Protein AF-A0A853BZ23-F1 (afdb_monomer_lite)

Sequence (126 aa):
MTHRAEEPVEAVSSEAGDPDHDANAEVMPFGDSSSGGQPEARVGSAPDPMVRGRSEDPPPDGVGYDGTPVEQIQKERAERLAPENRPENSEVDNSHREFDEEKGMFTDEPGYEDAPKKFPPPGEFT

Secondary structure (DSSP, 8-state):
--PPPPPP-----------------------------------------------SS--TT-B-TTS-BHHHHHHHHHHHHSGGGSPTT-----TT--EETTTTEETTSTTTTT----SPPTT---

Organism: NCBI:txid1914755

Radius of gyration: 28.92 Å; chains: 1; bounding box: 60×85×42 Å

Foldseek 3Di:
DDDDDDDDDDDDDDDDDDPPPDDPPPPDPPDDDDDDDDDDDPDDDDDPVVPPPPPVDDDQQDADPVRHGPVVVVVVVCVCVDPVNQDPPNDDDCVPWDADPQQRGTPPDPCNVVGHRPDDPPPPPD

Structure (mmCIF, N/CA/C/O backbone):
data_AF-A0A853BZ23-F1
#
_entry.id   AF-A0A853BZ23-F1
#
loop_
_atom_site.group_PDB
_atom_site.id
_atom_site.type_symbol
_atom_site.label_atom_id
_atom_site.label_alt_id
_atom_site.label_comp_id
_atom_site.label_asym_id
_atom_site.label_entity_id
_atom_site.label_seq_id
_atom_site.pdbx_PDB_ins_code
_atom_site.Cartn_x
_atom_site.Cartn_y
_atom_site.Cartn_z
_atom_site.occupancy
_atom_site.B_iso_or_equiv
_atom_site.auth_seq_id
_atom_site.auth_comp_id
_atom_site.auth_asym_id
_atom_site.auth_atom_id
_atom_site.pdbx_PDB_model_num
ATOM 1 N N . MET A 1 1 ? -29.459 42.063 -8.282 1.00 46.28 1 MET A N 1
ATOM 2 C CA . MET A 1 1 ? -30.463 40.990 -8.137 1.00 46.28 1 MET A CA 1
ATOM 3 C C . MET A 1 1 ? -31.073 40.749 -9.503 1.00 46.28 1 MET A C 1
ATOM 5 O O . MET A 1 1 ? -31.901 41.531 -9.943 1.00 46.28 1 MET A O 1
ATOM 9 N N . THR A 1 2 ? -30.585 39.734 -10.206 1.00 48.81 2 THR A N 1
ATOM 10 C CA . THR A 1 2 ? -31.114 39.292 -11.501 1.00 48.81 2 THR A CA 1
ATOM 11 C C . THR A 1 2 ? -31.301 37.789 -11.398 1.00 48.81 2 THR A C 1
ATOM 13 O O . THR A 1 2 ? -30.330 37.040 -11.33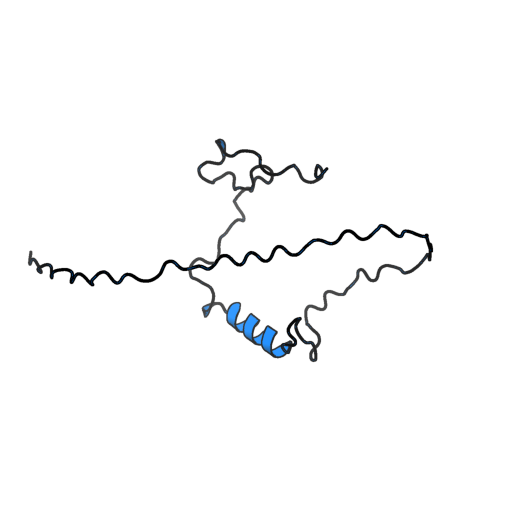9 1.00 48.81 2 THR A O 1
ATOM 16 N N . HIS A 1 3 ? -32.563 37.388 -11.272 1.00 50.72 3 HIS A N 1
ATOM 17 C CA . HIS A 1 3 ? -33.015 36.007 -11.229 1.00 50.72 3 HIS A CA 1
ATOM 18 C C . HIS A 1 3 ? -32.840 35.392 -12.622 1.00 50.72 3 HIS A C 1
ATOM 20 O O . HIS A 1 3 ? -33.402 35.906 -13.589 1.00 50.72 3 HIS A O 1
ATOM 26 N N . ARG A 1 4 ? -32.048 34.322 -12.731 1.00 50.91 4 ARG A N 1
ATOM 27 C CA . ARG A 1 4 ? -31.997 33.478 -13.928 1.00 50.91 4 ARG A CA 1
ATOM 28 C C . ARG A 1 4 ? -32.847 32.243 -13.652 1.00 50.91 4 ARG A C 1
ATOM 30 O O . ARG A 1 4 ? -32.636 31.572 -12.649 1.00 50.91 4 ARG A O 1
ATOM 37 N N . ALA A 1 5 ? -33.843 32.065 -14.509 1.00 57.72 5 ALA A N 1
ATOM 38 C CA . ALA A 1 5 ? -34.901 31.075 -14.429 1.00 57.72 5 ALA A CA 1
ATOM 39 C C . ALA A 1 5 ? -34.385 29.630 -14.509 1.00 57.72 5 ALA A C 1
ATOM 41 O O . ALA A 1 5 ? -33.390 29.355 -15.181 1.00 57.72 5 ALA A O 1
ATOM 42 N N . GLU A 1 6 ? -35.107 28.752 -13.818 1.00 55.19 6 GLU A N 1
ATOM 43 C CA . GLU A 1 6 ? -35.000 27.296 -13.848 1.00 55.19 6 GLU A CA 1
ATOM 44 C C . GLU A 1 6 ? -35.579 26.761 -15.168 1.00 55.19 6 GLU A C 1
ATOM 46 O O . GLU A 1 6 ? -36.664 27.179 -15.577 1.00 55.19 6 GLU A O 1
ATOM 51 N N . GLU A 1 7 ? -34.867 25.850 -15.834 1.00 67.00 7 GLU A N 1
ATOM 52 C CA . GLU A 1 7 ? -35.398 25.081 -16.967 1.00 67.00 7 GLU A CA 1
ATOM 53 C C . GLU A 1 7 ? -35.840 23.686 -16.489 1.00 67.00 7 GLU A C 1
ATOM 55 O O . GLU A 1 7 ? -35.193 23.111 -15.608 1.00 67.00 7 GLU A O 1
ATOM 60 N N . PRO A 1 8 ? -36.959 23.146 -17.008 1.00 59.91 8 PRO A N 1
ATOM 61 C CA . PRO A 1 8 ? -37.561 21.921 -16.498 1.00 59.91 8 PRO A CA 1
ATOM 62 C C . PRO A 1 8 ? -36.762 20.668 -16.879 1.00 59.91 8 PRO A C 1
ATOM 64 O O . PRO A 1 8 ? -36.333 20.496 -18.017 1.00 59.91 8 PRO A O 1
ATOM 67 N N . VAL A 1 9 ? -36.630 19.771 -15.902 1.00 55.50 9 VAL A N 1
ATOM 68 C CA . VAL A 1 9 ? -36.094 18.414 -16.039 1.00 55.50 9 VAL A CA 1
ATOM 69 C C . VAL A 1 9 ? -36.927 17.599 -17.034 1.00 55.50 9 VAL A C 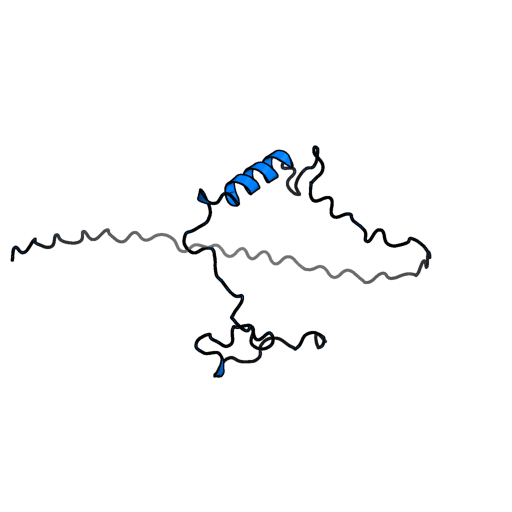1
ATOM 71 O O . VAL A 1 9 ? -38.105 17.328 -16.800 1.00 55.50 9 VAL A O 1
ATOM 74 N N . GLU A 1 10 ? -36.319 17.194 -18.149 1.00 54.50 10 GLU A N 1
ATOM 75 C CA . GLU A 1 10 ? -36.923 16.211 -19.046 1.00 54.50 10 GLU A CA 1
ATOM 76 C C . GLU A 1 10 ? -36.879 14.828 -18.389 1.00 54.50 10 GLU A C 1
ATOM 78 O O . GLU A 1 10 ? -35.820 14.272 -18.093 1.00 54.50 10 GLU A O 1
ATOM 83 N N . ALA A 1 11 ? -38.069 14.289 -18.137 1.00 50.91 11 ALA A N 1
ATOM 84 C CA . ALA A 1 11 ? -38.274 12.918 -17.718 1.00 50.91 11 ALA A CA 1
ATOM 85 C C . ALA A 1 11 ? -37.899 11.975 -18.870 1.00 50.91 11 ALA A C 1
ATOM 87 O O . ALA A 1 11 ? -38.595 11.917 -19.883 1.00 50.91 11 ALA A O 1
ATOM 88 N N . VAL A 1 12 ? -36.816 11.215 -18.704 1.00 52.50 12 VAL A N 1
ATOM 89 C CA . VAL A 1 12 ? -36.536 10.049 -19.544 1.00 52.50 12 VAL A CA 1
ATOM 90 C C . VAL A 1 12 ? -37.296 8.847 -18.990 1.00 52.50 12 VAL A C 1
ATOM 92 O O . VAL A 1 12 ? -37.185 8.476 -17.822 1.00 52.50 12 VAL A O 1
ATOM 95 N N . SER A 1 13 ? -38.131 8.313 -19.872 1.00 47.59 13 SER A N 1
ATOM 96 C CA . SER A 1 13 ? -39.076 7.228 -19.675 1.00 47.59 13 SER A CA 1
ATOM 97 C C . SER A 1 13 ? -38.442 5.929 -19.189 1.00 47.59 13 SER A C 1
ATOM 99 O O . SER A 1 13 ? -37.356 5.533 -19.598 1.00 47.59 13 SER A O 1
ATOM 101 N N . SER A 1 14 ? -39.232 5.244 -18.371 1.00 50.03 14 SER A N 1
ATOM 102 C CA . SER A 1 14 ? -39.191 3.822 -18.056 1.00 50.03 14 SER A CA 1
ATOM 103 C C . SER A 1 14 ? -38.973 2.933 -19.284 1.00 50.03 14 SER A C 1
ATOM 105 O O . SER A 1 14 ? -39.823 2.910 -20.175 1.00 50.03 14 SER A O 1
ATOM 107 N N . GLU A 1 15 ? -37.914 2.127 -19.258 1.00 52.91 15 GLU A N 1
ATOM 108 C CA . GLU A 1 15 ? -37.790 0.926 -20.081 1.00 52.91 15 GLU A CA 1
ATOM 109 C C . GLU A 1 15 ? -37.609 -0.284 -19.157 1.00 52.91 15 GLU A C 1
ATOM 111 O O . GLU A 1 15 ? -36.750 -0.305 -18.276 1.00 52.91 15 GLU A O 1
ATOM 116 N N . ALA A 1 16 ? -38.521 -1.239 -19.307 1.00 51.91 16 ALA A N 1
ATOM 117 C CA . ALA A 1 16 ? -38.563 -2.510 -18.609 1.00 51.91 16 ALA A CA 1
ATOM 118 C C . ALA A 1 16 ? -37.929 -3.598 -19.490 1.00 51.91 16 ALA A C 1
ATOM 120 O O . ALA A 1 16 ? -38.173 -3.612 -20.693 1.00 51.91 16 ALA A O 1
ATOM 121 N N . GLY A 1 17 ? -37.191 -4.521 -18.870 1.00 43.16 17 GLY A N 1
ATOM 122 C CA . GLY A 1 17 ? -36.648 -5.761 -19.454 1.00 43.16 17 GLY A CA 1
ATOM 123 C C . GLY A 1 17 ? -35.395 -6.173 -18.670 1.00 43.16 17 GLY A C 1
ATOM 124 O O . GLY A 1 17 ? -34.563 -5.319 -18.391 1.00 43.16 17 GLY A O 1
ATOM 125 N N . ASP A 1 18 ? -35.179 -7.387 -18.164 1.00 56.31 18 ASP A N 1
ATOM 126 C CA . ASP A 1 18 ? -35.844 -8.692 -18.247 1.00 56.31 18 ASP A CA 1
ATOM 127 C C . ASP A 1 18 ? -35.456 -9.487 -16.973 1.00 56.31 18 ASP A C 1
ATOM 129 O O . ASP A 1 18 ? -34.291 -9.421 -16.566 1.00 56.31 18 ASP A O 1
ATOM 133 N N . PRO A 1 19 ? -36.358 -10.237 -16.308 1.00 55.78 19 PRO A N 1
ATOM 134 C CA . PRO A 1 19 ? -36.009 -11.062 -15.157 1.00 55.78 19 PRO A CA 1
ATOM 135 C C . PRO A 1 19 ? -35.874 -12.539 -15.553 1.00 55.78 19 PRO A C 1
ATOM 137 O O . PRO A 1 19 ? -36.735 -13.337 -15.213 1.00 55.78 19 PRO A O 1
ATOM 140 N N . ASP A 1 20 ? -34.780 -12.912 -16.215 1.00 49.44 20 ASP A N 1
ATOM 141 C CA . ASP A 1 20 ? -34.442 -14.323 -16.460 1.00 49.44 20 ASP A CA 1
ATOM 142 C C . ASP A 1 20 ? -32.942 -14.561 -16.222 1.00 49.44 20 ASP A C 1
ATOM 144 O O . ASP A 1 20 ? -32.162 -14.857 -17.126 1.00 49.44 20 ASP A O 1
ATOM 148 N N . HIS A 1 21 ? -32.511 -14.420 -14.964 1.00 53.19 21 HIS A N 1
ATOM 149 C CA . HIS A 1 21 ? -31.269 -15.050 -14.517 1.00 53.19 21 HIS A CA 1
ATOM 150 C C . HIS A 1 21 ? -31.564 -16.524 -14.237 1.00 53.19 21 HIS A C 1
ATOM 152 O O . HIS A 1 21 ? -31.940 -16.915 -13.132 1.00 53.19 21 HIS A O 1
ATOM 158 N N . ASP A 1 22 ? -31.437 -17.312 -15.299 1.00 46.44 22 ASP A N 1
ATOM 159 C CA . ASP A 1 22 ? -31.608 -18.755 -15.312 1.00 46.44 22 ASP A CA 1
ATOM 160 C C . ASP A 1 22 ? -30.687 -19.417 -14.272 1.00 46.44 22 ASP A C 1
ATOM 162 O O . ASP A 1 22 ? -29.462 -19.244 -14.258 1.00 46.44 22 ASP A O 1
ATOM 166 N N . ALA A 1 23 ? -31.311 -20.147 -13.354 1.00 58.56 23 ALA A N 1
ATOM 167 C CA . ALA A 1 23 ? -30.673 -20.841 -12.255 1.00 58.56 23 ALA A CA 1
ATOM 168 C C . ALA A 1 23 ? -30.053 -22.150 -12.759 1.00 58.56 23 ALA A C 1
ATOM 170 O O . ALA A 1 23 ? -30.659 -23.211 -12.660 1.00 58.56 23 ALA A O 1
ATOM 171 N N . ASN A 1 24 ? -28.810 -22.092 -13.235 1.00 54.41 24 ASN A N 1
ATOM 172 C CA . ASN A 1 24 ? -27.958 -23.276 -13.365 1.00 54.41 24 ASN A CA 1
ATOM 173 C C . ASN A 1 24 ? -26.808 -23.207 -12.354 1.00 54.41 24 ASN A C 1
ATOM 175 O O . ASN A 1 24 ? -25.645 -22.995 -12.689 1.00 54.41 24 ASN A O 1
ATOM 179 N N . ALA A 1 25 ? -27.160 -23.381 -11.077 1.00 54.22 25 ALA A N 1
ATOM 180 C CA . ALA A 1 25 ? -26.212 -23.759 -10.039 1.00 54.22 25 ALA A CA 1
ATOM 181 C C . ALA A 1 25 ? -25.843 -25.235 -10.246 1.00 54.22 25 ALA A C 1
ATOM 183 O O . ALA A 1 25 ? -26.454 -26.136 -9.671 1.00 54.22 25 ALA A O 1
ATOM 184 N N . GLU A 1 26 ? -24.867 -25.486 -11.115 1.00 45.12 26 GLU A N 1
ATOM 185 C CA . GLU A 1 26 ? -24.281 -26.811 -11.282 1.00 45.12 26 GLU A CA 1
ATOM 186 C C . GLU A 1 26 ? -23.451 -27.124 -10.028 1.00 45.12 26 GLU A C 1
ATOM 188 O O . GLU A 1 26 ? -22.315 -26.683 -9.848 1.00 45.12 26 GLU A O 1
ATOM 193 N N . VAL A 1 27 ? -24.092 -27.824 -9.091 1.00 56.62 27 VAL A N 1
ATOM 194 C CA . VAL A 1 27 ? -23.487 -28.364 -7.874 1.00 56.62 27 VAL A CA 1
ATOM 195 C C . VAL A 1 27 ? -22.437 -29.389 -8.293 1.00 56.62 27 VAL A C 1
ATOM 197 O O . VAL A 1 27 ? -22.750 -30.545 -8.569 1.00 56.62 27 VAL A O 1
ATOM 200 N N . MET A 1 28 ? -21.179 -28.961 -8.348 1.00 59.56 28 MET A N 1
ATOM 201 C CA . MET A 1 28 ? -20.036 -29.860 -8.474 1.00 59.56 28 MET A CA 1
ATOM 202 C C . MET A 1 28 ? -20.009 -30.792 -7.248 1.00 59.56 28 MET A C 1
ATOM 204 O O . MET A 1 28 ? -19.918 -30.301 -6.116 1.00 59.56 28 MET A O 1
ATOM 208 N N . PRO A 1 29 ? -20.077 -32.125 -7.416 1.00 56.44 29 P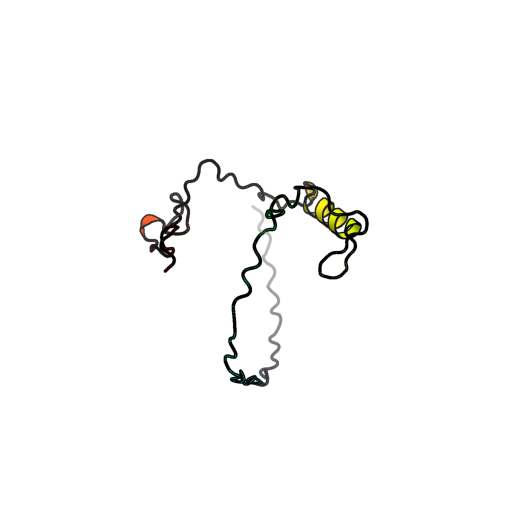RO A N 1
ATOM 209 C CA . PRO A 1 29 ? -19.918 -33.043 -6.301 1.00 56.44 29 PRO A CA 1
ATOM 210 C C . PRO A 1 29 ? -18.444 -33.049 -5.884 1.00 56.44 29 PRO A C 1
ATOM 212 O O . PRO A 1 29 ? -17.586 -33.542 -6.617 1.00 56.44 29 PRO A O 1
ATOM 215 N N . PHE A 1 30 ? -18.140 -32.512 -4.699 1.00 50.91 30 PHE A N 1
ATOM 216 C CA . PHE A 1 30 ? -16.864 -32.756 -4.024 1.00 50.91 30 PHE A CA 1
ATOM 217 C C . PHE A 1 30 ? -16.775 -34.253 -3.715 1.00 50.91 30 PHE A C 1
ATOM 219 O O . PHE A 1 30 ? -17.290 -34.737 -2.708 1.00 50.91 30 PHE A O 1
ATOM 226 N N . GLY A 1 31 ? -16.186 -34.989 -4.656 1.00 42.72 31 GLY A N 1
ATOM 227 C CA . GLY A 1 31 ? -15.915 -36.408 -4.545 1.00 42.72 31 GLY A CA 1
ATOM 228 C C . GLY A 1 31 ? -14.960 -36.674 -3.391 1.00 42.72 31 GLY A C 1
ATOM 229 O O . GLY A 1 31 ? -13.807 -36.249 -3.406 1.00 42.72 31 GLY A O 1
ATOM 230 N N . ASP A 1 32 ? -15.474 -37.404 -2.409 1.00 53.19 32 ASP A N 1
ATOM 231 C CA . ASP A 1 32 ? -14.716 -38.200 -1.458 1.00 53.19 32 ASP A CA 1
ATOM 232 C C . ASP A 1 32 ? -13.726 -39.103 -2.207 1.00 53.19 32 ASP A C 1
ATOM 234 O O . ASP A 1 32 ? -14.118 -39.915 -3.049 1.00 53.19 32 ASP A O 1
ATOM 238 N N . SER A 1 33 ? -12.436 -38.954 -1.917 1.00 52.91 33 SER A N 1
ATOM 239 C CA . SER A 1 33 ? -11.445 -39.999 -2.156 1.00 52.91 33 SER A CA 1
ATOM 240 C C . SER A 1 33 ? -10.244 -39.806 -1.241 1.00 52.91 33 SER A C 1
ATOM 242 O O . SER A 1 33 ? -9.236 -39.200 -1.587 1.00 52.91 33 SER A O 1
ATOM 244 N N . SER A 1 34 ? -10.405 -40.393 -0.060 1.00 48.34 34 SER A N 1
ATOM 245 C CA . SER A 1 34 ? -9.454 -41.320 0.549 1.00 48.34 34 SER A CA 1
ATOM 246 C C . SER A 1 34 ? -8.030 -40.822 0.802 1.00 48.34 34 SER A C 1
ATOM 248 O O . SER A 1 34 ? -7.149 -40.800 -0.056 1.00 48.34 34 SER A O 1
ATOM 250 N N . SER A 1 35 ? -7.793 -40.620 2.094 1.00 54.38 35 SER A N 1
ATOM 251 C CA . SER A 1 35 ? -6.524 -40.818 2.777 1.00 54.38 35 SER A CA 1
ATOM 252 C C . SER A 1 35 ? -5.746 -42.039 2.261 1.00 54.38 35 SER A C 1
ATOM 254 O O . SER A 1 35 ? -6.224 -43.174 2.259 1.00 54.38 35 SER A O 1
ATOM 256 N N . GLY A 1 36 ? -4.498 -41.792 1.873 1.00 45.91 36 GLY A N 1
ATOM 257 C CA . GLY A 1 36 ? -3.491 -42.802 1.570 1.00 45.91 36 GLY A CA 1
ATOM 258 C C . GLY A 1 36 ? -2.136 -42.310 2.062 1.00 45.91 36 GLY A C 1
ATOM 259 O O . GLY A 1 36 ? -1.336 -41.801 1.287 1.00 45.91 36 GLY A O 1
ATOM 260 N N . GLY A 1 37 ? -1.911 -42.390 3.374 1.00 44.75 37 GLY A N 1
ATOM 261 C CA . GLY A 1 37 ? -0.601 -42.135 3.969 1.00 44.75 37 GLY A CA 1
ATOM 262 C C . GLY A 1 37 ? 0.336 -43.330 3.803 1.00 44.75 37 GLY A C 1
ATOM 263 O O . GLY A 1 37 ? -0.143 -44.459 3.820 1.00 44.75 37 GLY A O 1
ATOM 264 N N . GLN A 1 38 ? 1.642 -43.055 3.678 1.00 48.28 38 GLN A N 1
ATOM 265 C CA . GLN A 1 38 ? 2.827 -43.832 4.113 1.00 48.28 38 GLN A CA 1
ATOM 266 C C . GLN A 1 38 ? 4.108 -43.125 3.578 1.00 48.28 38 GLN A C 1
ATOM 268 O O . GLN A 1 38 ? 4.011 -42.356 2.625 1.00 48.28 38 GLN A O 1
ATOM 273 N N . PRO A 1 39 ? 5.322 -43.393 4.100 1.00 47.50 39 PRO A N 1
ATOM 274 C CA . PRO A 1 39 ? 5.870 -42.977 5.392 1.00 47.50 39 PRO A CA 1
ATOM 275 C C . PRO A 1 39 ? 7.178 -42.153 5.240 1.00 47.50 39 PRO A C 1
ATOM 277 O O . PRO A 1 39 ? 7.717 -41.981 4.151 1.00 47.50 39 PRO A O 1
ATOM 280 N N . GLU A 1 40 ? 7.688 -41.651 6.368 1.00 51.25 40 GLU A N 1
ATOM 281 C CA . GLU A 1 40 ? 8.841 -40.750 6.490 1.00 51.25 40 GLU A CA 1
ATOM 282 C C . GLU A 1 40 ? 10.117 -41.196 5.751 1.00 51.25 40 GLU A C 1
ATOM 284 O O . GLU A 1 40 ? 10.696 -42.242 6.046 1.00 51.25 40 GLU A O 1
ATOM 289 N N . ALA A 1 41 ? 10.646 -40.311 4.904 1.00 45.28 41 ALA A N 1
ATOM 290 C CA . ALA A 1 41 ? 12.060 -40.277 4.556 1.00 45.28 41 ALA A CA 1
ATOM 291 C C . ALA A 1 41 ? 12.679 -39.023 5.187 1.00 45.28 41 ALA A C 1
ATOM 293 O O . ALA A 1 41 ? 12.638 -37.930 4.624 1.00 45.28 41 ALA A O 1
ATOM 294 N N . ARG A 1 42 ? 13.256 -39.177 6.384 1.00 51.81 42 ARG A N 1
ATOM 295 C CA . ARG A 1 42 ? 14.156 -38.177 6.969 1.00 51.81 42 ARG A CA 1
ATOM 296 C C . ARG A 1 42 ? 15.450 -38.157 6.156 1.00 51.81 42 ARG A C 1
ATOM 298 O O . ARG A 1 42 ? 16.397 -38.870 6.476 1.00 51.81 42 ARG A O 1
ATOM 305 N N . VAL A 1 43 ? 15.487 -37.343 5.107 1.00 48.50 43 VAL A N 1
ATOM 306 C CA . VAL A 1 43 ? 16.742 -36.888 4.502 1.00 48.50 43 VAL A CA 1
ATOM 307 C C . VAL A 1 43 ? 17.109 -35.589 5.196 1.00 48.50 43 VAL A C 1
ATOM 309 O O . VAL A 1 43 ? 16.503 -34.544 4.979 1.00 48.50 43 VAL A O 1
ATOM 312 N N . GLY A 1 44 ? 18.081 -35.686 6.095 1.00 47.91 44 GLY A N 1
ATOM 313 C CA . GLY A 1 44 ? 18.748 -34.515 6.624 1.00 47.91 44 GLY A CA 1
ATOM 314 C C . GLY A 1 44 ? 19.512 -33.773 5.527 1.00 47.91 44 GLY A C 1
ATOM 315 O O . GLY A 1 44 ? 20.067 -34.380 4.614 1.00 47.91 44 GLY A O 1
ATOM 316 N N . SER A 1 45 ? 19.620 -32.463 5.742 1.00 50.75 45 SER A N 1
ATOM 317 C CA . SER A 1 45 ? 20.628 -31.565 5.182 1.00 50.75 45 SER A CA 1
ATOM 318 C C . SER A 1 45 ? 20.371 -31.010 3.776 1.00 50.75 45 SER A C 1
ATOM 320 O O . SER A 1 45 ? 20.966 -31.432 2.790 1.00 50.75 45 SER A O 1
ATOM 322 N N . ALA A 1 46 ? 19.626 -29.908 3.734 1.00 56.75 46 ALA A N 1
ATOM 323 C CA . ALA A 1 46 ? 20.074 -28.739 2.987 1.00 56.75 46 ALA A CA 1
ATOM 324 C C . ALA A 1 46 ? 20.016 -27.532 3.941 1.00 56.75 46 ALA A C 1
ATOM 326 O O . ALA A 1 46 ? 19.016 -27.397 4.649 1.00 56.75 46 ALA A O 1
ATOM 327 N N . PRO A 1 47 ? 21.054 -26.678 4.031 1.00 50.41 47 PRO A N 1
ATOM 328 C CA . PRO A 1 47 ? 20.843 -25.345 4.576 1.00 50.41 47 PRO A CA 1
ATOM 329 C C . PRO A 1 47 ? 19.778 -24.673 3.708 1.00 50.41 47 PRO A C 1
ATOM 331 O O . PRO A 1 47 ? 19.906 -24.664 2.483 1.00 50.41 47 PRO A O 1
ATOM 334 N N . ASP A 1 48 ? 18.725 -24.162 4.340 1.00 47.72 48 ASP A N 1
ATOM 335 C CA . ASP A 1 48 ? 17.725 -23.321 3.692 1.00 47.72 48 ASP A CA 1
ATOM 336 C C . ASP A 1 48 ? 18.440 -22.263 2.834 1.00 47.72 48 ASP A C 1
ATOM 338 O O . ASP A 1 48 ? 19.151 -21.418 3.391 1.00 47.72 48 ASP A O 1
ATOM 342 N N . PRO A 1 49 ? 18.242 -22.206 1.504 1.00 53.25 49 PRO A N 1
ATOM 343 C CA . PRO A 1 49 ? 18.516 -20.994 0.755 1.00 53.25 49 PRO A CA 1
ATOM 344 C C . PRO A 1 49 ? 17.404 -19.969 1.048 1.00 53.25 49 PRO A C 1
ATOM 346 O O . PRO A 1 49 ? 16.814 -19.394 0.140 1.00 53.25 49 PRO A O 1
ATOM 349 N N . MET A 1 50 ? 17.140 -19.683 2.328 1.00 51.62 50 MET A N 1
ATOM 350 C CA . MET A 1 50 ? 16.378 -18.514 2.794 1.00 51.62 50 MET A CA 1
ATOM 351 C C . MET A 1 50 ? 17.250 -17.247 2.750 1.00 51.62 50 MET A C 1
ATOM 353 O O . MET A 1 50 ? 17.089 -16.310 3.522 1.00 51.62 50 MET A O 1
ATOM 357 N N . VAL A 1 51 ? 18.174 -17.197 1.795 1.00 56.66 51 VAL A N 1
ATOM 358 C CA . VAL A 1 51 ? 18.571 -15.959 1.140 1.00 56.66 51 VAL A CA 1
ATOM 359 C C . VAL A 1 51 ? 18.166 -16.138 -0.317 1.00 56.66 51 VAL A C 1
ATOM 361 O O . VAL A 1 51 ? 19.002 -16.267 -1.209 1.00 56.66 51 VAL A O 1
ATOM 364 N N . ARG A 1 52 ? 16.850 -16.152 -0.581 1.00 52.84 52 ARG A N 1
ATOM 365 C CA . ARG A 1 52 ? 16.379 -15.652 -1.872 1.00 52.84 52 ARG A CA 1
ATOM 366 C C . ARG A 1 52 ? 16.744 -14.180 -1.827 1.00 52.84 52 ARG A C 1
ATOM 368 O O . ARG A 1 52 ? 16.056 -13.384 -1.192 1.00 52.84 52 ARG A O 1
ATOM 375 N N . GLY A 1 53 ? 17.937 -13.897 -2.343 1.00 45.34 53 GLY A N 1
ATOM 376 C CA . GLY A 1 53 ? 18.516 -12.577 -2.368 1.00 45.34 53 GLY A CA 1
ATOM 377 C C . GLY A 1 53 ? 17.433 -11.596 -2.764 1.00 45.34 53 GLY A C 1
ATOM 378 O O . GLY A 1 53 ? 16.679 -11.824 -3.710 1.00 45.34 53 GLY A O 1
ATOM 379 N N . ARG A 1 54 ? 17.360 -10.519 -1.995 1.00 54.00 54 ARG A N 1
ATOM 380 C CA . ARG A 1 54 ? 16.805 -9.241 -2.406 1.00 54.00 54 ARG A CA 1
ATOM 381 C C . ARG A 1 54 ? 17.596 -8.770 -3.636 1.00 54.00 54 ARG A C 1
ATOM 383 O O . ARG A 1 54 ? 18.392 -7.848 -3.555 1.00 54.00 54 ARG A O 1
ATOM 390 N N . SER A 1 55 ? 17.464 -9.479 -4.751 1.00 54.47 55 SER A N 1
ATOM 391 C CA . SER A 1 55 ? 17.711 -8.948 -6.076 1.00 54.47 55 SER A CA 1
ATOM 392 C C . SER A 1 55 ? 16.507 -8.053 -6.308 1.00 54.47 55 SER A C 1
ATOM 394 O O . SER A 1 55 ? 15.407 -8.539 -6.553 1.00 54.47 55 SER A O 1
ATOM 396 N N . GLU A 1 56 ? 16.689 -6.755 -6.067 1.00 68.12 56 GLU A N 1
ATOM 397 C CA . GLU A 1 56 ? 15.642 -5.738 -6.241 1.00 68.12 56 GLU A CA 1
ATOM 398 C C . GLU A 1 56 ? 15.122 -5.706 -7.684 1.00 68.12 56 GLU A C 1
ATOM 400 O O . GLU A 1 56 ? 13.999 -5.263 -7.920 1.00 68.12 56 GLU A O 1
ATOM 405 N N . ASP A 1 57 ? 15.898 -6.269 -8.613 1.00 73.62 57 AS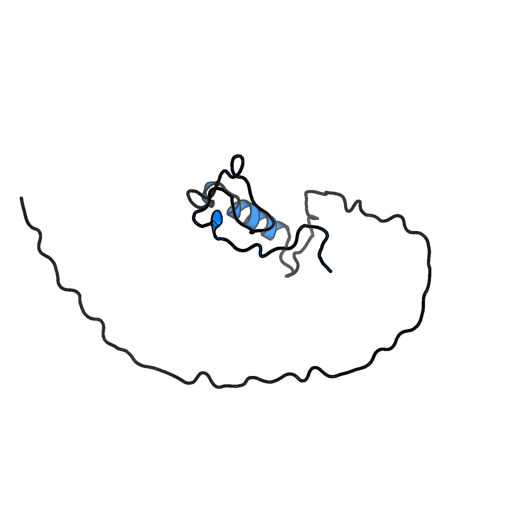P A N 1
ATOM 406 C CA . ASP A 1 57 ? 15.570 -6.337 -10.021 1.00 73.62 57 ASP A CA 1
ATOM 407 C C . ASP A 1 57 ? 15.140 -7.745 -10.464 1.00 73.62 57 ASP A C 1
ATOM 409 O O . ASP A 1 57 ? 15.862 -8.728 -10.238 1.00 73.62 57 ASP A O 1
ATOM 413 N N . PRO A 1 58 ? 13.971 -7.860 -11.123 1.00 76.81 58 PRO A N 1
ATOM 414 C CA . PRO A 1 58 ? 13.574 -9.086 -11.797 1.00 76.81 58 PRO A CA 1
ATOM 415 C C . PRO A 1 58 ? 14.554 -9.425 -12.938 1.00 76.81 58 PRO A C 1
ATOM 417 O O . PRO A 1 58 ? 15.164 -8.524 -13.519 1.00 76.81 58 PRO A O 1
ATOM 420 N N . PRO A 1 59 ? 14.720 -10.716 -13.283 1.00 81.06 59 PRO A N 1
ATOM 421 C CA . PRO A 1 59 ? 15.595 -11.121 -14.380 1.00 81.06 59 PRO A CA 1
ATOM 422 C C . PRO A 1 59 ? 15.155 -10.465 -15.703 1.00 81.06 59 PRO A C 1
ATOM 424 O O . PRO A 1 59 ? 13.949 -10.362 -15.940 1.00 81.06 59 PRO A O 1
ATOM 427 N N . PRO A 1 60 ? 16.101 -10.052 -16.573 1.00 77.12 60 PRO A N 1
ATOM 428 C CA . PRO A 1 60 ? 15.795 -9.295 -17.793 1.00 77.12 60 PRO A CA 1
ATOM 429 C C . PRO A 1 60 ? 14.907 -10.075 -18.773 1.00 77.12 60 PRO A C 1
ATOM 431 O O . PRO A 1 60 ? 13.999 -9.501 -19.360 1.00 77.12 60 PRO A O 1
ATOM 434 N N . ASP A 1 61 ? 15.092 -11.395 -18.861 1.00 85.00 61 ASP A N 1
ATOM 435 C CA . ASP A 1 61 ? 14.267 -12.293 -19.686 1.00 85.00 61 ASP A CA 1
ATOM 436 C C . ASP A 1 61 ? 13.105 -12.924 -18.893 1.00 85.00 61 ASP A C 1
ATOM 438 O O . ASP A 1 61 ? 12.553 -13.961 -19.266 1.00 85.00 61 ASP A O 1
ATOM 442 N N . GLY A 1 62 ? 12.771 -12.349 -17.737 1.00 87.62 62 GLY A N 1
ATOM 443 C CA . GLY A 1 62 ? 11.693 -12.836 -16.893 1.00 87.62 62 GLY A CA 1
ATOM 444 C C . GLY A 1 62 ? 10.318 -12.602 -17.514 1.00 87.62 62 GLY A C 1
ATOM 445 O O . GLY A 1 62 ? 10.092 -11.648 -18.261 1.00 87.62 62 GLY A O 1
ATOM 446 N N . VAL A 1 63 ? 9.370 -13.449 -17.125 1.00 92.81 63 VAL A N 1
ATOM 447 C CA . VAL A 1 63 ? 7.950 -13.291 -17.445 1.00 92.81 63 VAL A CA 1
ATOM 448 C C . VAL A 1 63 ? 7.117 -13.319 -16.167 1.00 92.81 63 VAL A C 1
ATOM 450 O O . VAL A 1 63 ? 7.483 -13.974 -15.187 1.00 92.81 63 VAL A O 1
ATOM 453 N N . GLY A 1 64 ? 6.009 -12.583 -16.173 1.00 89.19 64 GLY A N 1
ATOM 454 C CA . GLY A 1 64 ? 4.975 -12.626 -15.149 1.00 89.19 64 GLY A CA 1
ATOM 455 C C . GLY A 1 64 ? 4.239 -13.965 -15.131 1.00 89.19 64 GLY A C 1
ATOM 456 O O . GLY A 1 64 ? 4.453 -14.838 -15.974 1.00 89.19 64 GLY A O 1
ATOM 457 N N . TYR A 1 65 ? 3.344 -14.126 -14.156 1.00 89.56 65 TYR A N 1
ATOM 458 C CA . TYR A 1 65 ? 2.528 -15.338 -14.008 1.00 89.56 65 TYR A CA 1
ATOM 459 C C . TYR A 1 65 ? 1.638 -15.615 -15.233 1.00 89.56 65 TYR A C 1
ATOM 461 O O . TYR A 1 65 ? 1.350 -16.761 -15.562 1.00 89.56 65 TYR A O 1
ATOM 469 N N . ASP A 1 66 ? 1.239 -14.553 -15.920 1.00 93.56 66 ASP A N 1
ATOM 470 C CA . ASP A 1 66 ? 0.444 -14.527 -17.144 1.00 93.56 66 ASP A CA 1
ATOM 471 C C . ASP A 1 66 ? 1.288 -14.608 -18.431 1.00 93.56 66 ASP A C 1
ATOM 473 O O . ASP A 1 66 ? 0.745 -14.567 -19.532 1.00 93.56 66 ASP A O 1
ATOM 477 N N . GLY A 1 67 ? 2.614 -14.730 -18.311 1.00 92.44 67 GLY A N 1
ATOM 478 C CA . GLY A 1 67 ? 3.537 -14.723 -19.445 1.00 92.44 67 GLY A CA 1
ATOM 479 C C . GLY A 1 67 ? 3.925 -13.325 -19.937 1.00 92.44 67 GLY A C 1
ATOM 480 O O . GLY A 1 67 ? 4.673 -13.226 -20.911 1.00 92.44 67 GLY A O 1
ATOM 481 N N . THR A 1 68 ? 3.473 -12.252 -19.279 1.00 93.88 68 THR A N 1
ATOM 482 C CA . THR A 1 68 ? 3.814 -10.876 -19.665 1.00 93.88 68 THR A CA 1
ATOM 483 C C . THR A 1 68 ? 5.306 -10.604 -19.430 1.00 93.88 68 THR A C 1
ATOM 485 O O . THR A 1 68 ? 5.805 -10.881 -18.337 1.00 93.88 68 THR A O 1
ATOM 488 N N . PRO A 1 69 ? 6.058 -10.063 -20.407 1.00 94.50 69 PRO A N 1
ATOM 489 C CA . PRO A 1 69 ? 7.472 -9.746 -20.225 1.00 94.50 69 PRO A CA 1
ATOM 490 C C . PRO A 1 69 ? 7.708 -8.779 -19.062 1.00 94.50 69 PRO A C 1
ATOM 492 O O . PRO A 1 69 ? 7.002 -7.779 -18.917 1.00 94.50 69 PRO A O 1
ATOM 495 N N . VAL A 1 70 ? 8.752 -9.025 -18.271 1.00 92.69 70 VAL A N 1
ATOM 496 C CA . VAL A 1 70 ? 9.125 -8.176 -17.128 1.00 92.69 70 VAL A CA 1
ATOM 497 C C . VAL A 1 70 ? 9.312 -6.710 -17.522 1.00 92.69 70 VAL A C 1
ATOM 499 O O . VAL A 1 70 ? 8.901 -5.826 -16.774 1.00 92.69 70 VAL A O 1
ATOM 502 N N . GLU A 1 71 ? 9.866 -6.428 -18.702 1.00 91.56 71 GLU A N 1
ATOM 503 C CA . GLU A 1 71 ? 10.020 -5.054 -19.198 1.00 91.56 71 GLU A CA 1
ATOM 504 C C . GLU A 1 71 ? 8.682 -4.307 -19.298 1.00 91.56 71 GLU A C 1
ATOM 506 O O . GLU A 1 71 ? 8.599 -3.125 -18.957 1.00 91.56 71 GLU A O 1
ATOM 511 N N . GLN A 1 72 ? 7.620 -4.997 -19.724 1.00 91.31 72 GLN A N 1
ATOM 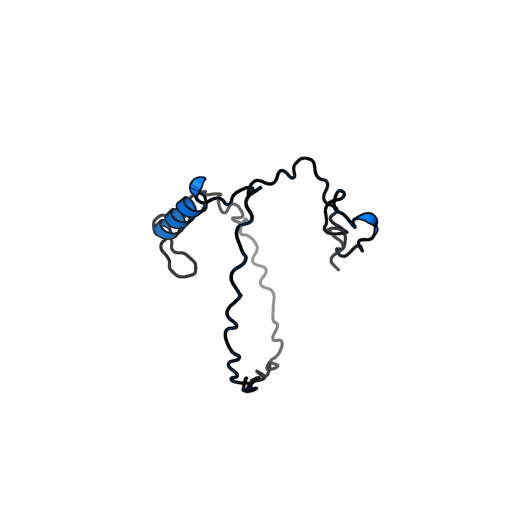512 C CA . GLN A 1 72 ? 6.283 -4.412 -19.833 1.00 91.31 72 GLN A CA 1
ATOM 513 C C . GLN A 1 72 ? 5.695 -4.148 -18.445 1.00 91.31 72 GLN A C 1
ATOM 515 O O . GLN A 1 72 ? 5.238 -3.038 -18.181 1.00 91.31 72 GLN A O 1
ATOM 520 N N . ILE A 1 73 ? 5.828 -5.108 -17.524 1.00 91.56 73 ILE A N 1
ATOM 521 C CA . ILE A 1 73 ? 5.393 -4.965 -16.125 1.00 91.56 73 ILE A CA 1
ATOM 522 C C . ILE A 1 73 ? 6.089 -3.772 -15.457 1.00 91.56 73 ILE A C 1
ATOM 524 O O . ILE A 1 73 ? 5.456 -2.979 -14.761 1.00 91.56 73 ILE A O 1
ATOM 528 N N . GLN A 1 74 ? 7.395 -3.614 -15.673 1.00 91.38 74 GLN A N 1
ATOM 529 C CA . GLN A 1 74 ? 8.166 -2.519 -15.083 1.00 91.38 74 GLN A CA 1
ATOM 530 C C . GLN A 1 74 ? 7.779 -1.165 -15.676 1.00 91.38 74 GLN A C 1
ATOM 532 O O . GLN A 1 74 ? 7.700 -0.181 -14.941 1.00 91.38 74 GLN A O 1
ATOM 537 N N . LYS A 1 75 ? 7.485 -1.111 -16.978 1.00 93.56 75 LYS A N 1
ATOM 538 C CA . LYS A 1 75 ? 6.975 0.098 -17.628 1.00 93.56 75 LYS A CA 1
ATOM 539 C C . LYS A 1 75 ? 5.616 0.509 -17.059 1.00 93.56 75 LYS A C 1
ATOM 541 O O . LYS A 1 75 ? 5.452 1.660 -16.667 1.00 93.56 75 LYS A O 1
ATOM 546 N N . GLU A 1 76 ? 4.675 -0.425 -16.960 1.00 92.50 76 GLU A N 1
ATOM 547 C CA . GLU A 1 76 ? 3.345 -0.170 -16.387 1.00 92.50 76 GLU A CA 1
ATOM 548 C C . GLU A 1 76 ? 3.430 0.236 -14.916 1.00 92.50 76 GLU A C 1
ATOM 550 O O . GLU A 1 76 ? 2.738 1.149 -14.462 1.00 92.50 76 GLU A O 1
ATOM 555 N N . ARG A 1 77 ? 4.320 -0.409 -14.157 1.00 92.44 77 ARG A N 1
ATOM 556 C CA . ARG A 1 77 ? 4.597 -0.035 -12.773 1.00 92.44 77 ARG A CA 1
ATOM 557 C C . ARG A 1 77 ? 5.148 1.382 -12.685 1.00 92.44 77 ARG A C 1
ATOM 559 O O . ARG A 1 77 ? 4.684 2.138 -11.838 1.00 92.44 77 ARG A O 1
ATOM 566 N N . ALA A 1 78 ? 6.116 1.741 -13.526 1.00 92.31 78 ALA A N 1
ATOM 567 C CA . ALA A 1 78 ? 6.699 3.078 -13.541 1.00 92.31 78 ALA A CA 1
ATOM 568 C C . ALA A 1 78 ? 5.642 4.143 -13.853 1.00 92.31 78 ALA A C 1
ATOM 570 O O . ALA A 1 78 ? 5.580 5.152 -13.158 1.00 92.31 78 ALA A O 1
ATOM 571 N N . GLU A 1 79 ? 4.768 3.879 -14.824 1.00 94.50 79 GLU A N 1
ATOM 572 C CA . GLU A 1 79 ? 3.641 4.752 -15.151 1.00 94.50 79 GLU A CA 1
ATOM 573 C C . GLU A 1 79 ? 2.678 4.886 -13.965 1.00 94.50 79 GLU A C 1
ATOM 575 O O . GLU A 1 79 ? 2.396 5.996 -13.526 1.00 94.50 79 GLU A O 1
ATOM 580 N N . ARG A 1 80 ? 2.238 3.780 -13.358 1.00 90.69 80 ARG A N 1
ATOM 581 C CA . ARG A 1 80 ? 1.313 3.815 -12.209 1.00 90.69 80 ARG A CA 1
ATOM 582 C C . ARG A 1 80 ? 1.898 4.471 -10.957 1.00 90.69 80 ARG A C 1
ATOM 584 O O . ARG A 1 80 ? 1.150 5.037 -10.167 1.00 90.69 80 ARG A O 1
ATOM 591 N N . LEU A 1 81 ? 3.206 4.350 -10.731 1.00 89.69 81 LEU A N 1
ATOM 592 C CA . LEU A 1 81 ? 3.889 4.955 -9.579 1.00 89.69 81 LEU A CA 1
ATOM 593 C C . LEU A 1 81 ? 4.276 6.423 -9.815 1.00 89.69 81 LEU A C 1
ATOM 595 O O . LEU A 1 81 ? 4.667 7.095 -8.845 1.00 89.69 81 LEU A O 1
ATOM 599 N N . ALA A 1 82 ? 4.187 6.903 -11.063 1.00 92.75 82 ALA A N 1
ATOM 600 C CA . ALA A 1 82 ? 4.529 8.266 -11.443 1.00 92.75 82 ALA A CA 1
ATOM 601 C C . ALA A 1 82 ? 3.679 9.274 -10.649 1.00 92.75 82 ALA A C 1
ATOM 603 O O . ALA A 1 82 ? 2.477 9.050 -10.493 1.00 92.75 82 ALA A O 1
ATOM 604 N N . PRO A 1 83 ? 4.268 10.367 -10.128 1.00 90.12 83 PRO A N 1
ATOM 605 C CA . PRO A 1 83 ? 3.551 11.356 -9.322 1.00 90.12 83 PRO A CA 1
ATOM 606 C C . PRO A 1 83 ? 2.288 11.904 -9.993 1.00 90.12 83 PRO A C 1
ATOM 608 O O . PRO A 1 83 ? 1.276 12.077 -9.325 1.00 90.12 83 PRO A O 1
ATOM 611 N N . GLU A 1 84 ? 2.327 12.122 -11.307 1.00 93.81 84 GLU A N 1
ATOM 612 C CA . GLU A 1 84 ? 1.197 12.600 -12.110 1.00 93.81 84 GLU A CA 1
ATOM 613 C C . GLU A 1 84 ? 0.016 11.622 -12.180 1.00 93.81 84 GLU A C 1
ATOM 615 O O . GLU A 1 84 ? -1.113 12.046 -12.409 1.00 93.81 84 GLU A O 1
ATOM 620 N N . ASN A 1 85 ? 0.265 10.329 -11.960 1.00 92.31 85 ASN A N 1
ATOM 621 C CA . ASN A 1 85 ? -0.751 9.277 -11.966 1.00 92.31 85 ASN A CA 1
ATOM 622 C C . ASN A 1 85 ? -1.210 8.896 -10.552 1.00 92.31 85 ASN A C 1
ATOM 624 O O . ASN A 1 85 ? -2.063 8.018 -10.391 1.00 92.31 85 ASN A O 1
ATOM 628 N N . ARG A 1 86 ? -0.662 9.538 -9.514 1.00 89.38 86 ARG A N 1
ATOM 629 C CA . ARG A 1 86 ? -1.135 9.357 -8.141 1.00 89.38 86 ARG A CA 1
ATOM 630 C C . ARG A 1 86 ? -2.430 10.151 -7.947 1.00 89.38 86 ARG A C 1
ATOM 632 O O . ARG A 1 86 ? -2.465 11.329 -8.298 1.00 89.38 86 ARG A O 1
ATOM 639 N N . PRO A 1 87 ? -3.490 9.547 -7.382 1.00 89.19 87 PRO A N 1
ATOM 640 C CA . PRO A 1 87 ? -4.705 10.280 -7.047 1.00 89.19 87 PRO A CA 1
ATOM 641 C C . PRO A 1 87 ? -4.431 11.458 -6.106 1.00 89.19 87 PRO A C 1
ATOM 643 O O . PRO A 1 87 ? -3.557 11.390 -5.242 1.00 89.19 87 PRO A O 1
ATOM 646 N N . GLU A 1 88 ? -5.224 12.521 -6.223 1.00 89.00 88 GLU A N 1
ATOM 647 C CA . GLU A 1 88 ? -5.169 13.623 -5.262 1.00 89.00 88 GLU A CA 1
ATOM 648 C C . GLU A 1 88 ? -5.466 13.115 -3.842 1.00 89.00 88 GLU A C 1
ATOM 650 O O . GLU A 1 88 ? -6.366 12.299 -3.637 1.00 89.00 88 GLU A O 1
ATOM 655 N N . ASN A 1 89 ? -4.711 13.606 -2.854 1.00 85.50 89 ASN A N 1
ATOM 656 C CA . ASN A 1 89 ? -4.783 13.162 -1.455 1.00 85.50 89 ASN A CA 1
ATOM 657 C C . ASN A 1 89 ? -4.486 11.662 -1.247 1.00 85.50 89 ASN A C 1
ATOM 659 O O . ASN A 1 89 ? -4.911 11.084 -0.248 1.00 85.50 89 ASN A O 1
ATOM 663 N N . SER A 1 90 ? -3.743 11.016 -2.157 1.00 87.31 90 SER A N 1
ATOM 664 C CA . SER A 1 90 ? -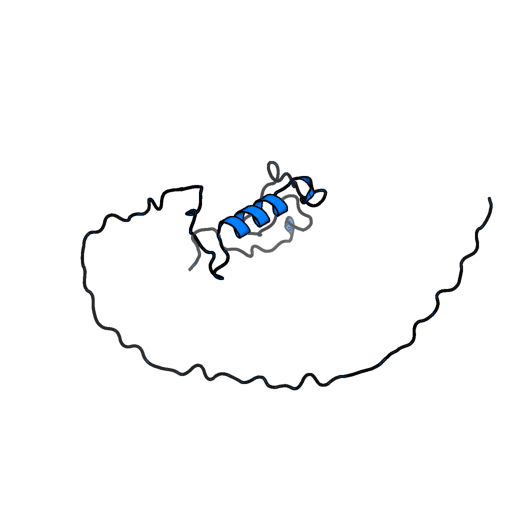3.310 9.623 -1.967 1.00 87.31 90 SER A CA 1
ATOM 665 C C . SER A 1 90 ? -2.334 9.442 -0.802 1.00 87.31 90 SER A C 1
ATOM 667 O O . SER A 1 90 ? -2.176 8.337 -0.290 1.00 87.31 90 SER A O 1
ATOM 669 N N . GLU A 1 91 ? -1.630 10.506 -0.418 1.00 85.38 91 GLU A N 1
ATOM 670 C CA . GLU A 1 91 ? -0.679 10.488 0.689 1.00 85.38 91 GLU A CA 1
ATOM 671 C C . GLU A 1 91 ? -1.427 10.741 2.002 1.00 85.38 91 GLU A C 1
ATOM 673 O O . GLU A 1 91 ? -1.802 11.869 2.316 1.00 85.38 91 GLU A O 1
ATOM 678 N N . VAL A 1 92 ? -1.662 9.665 2.758 1.00 88.50 92 VAL A N 1
ATOM 679 C CA . VAL A 1 92 ? -2.245 9.716 4.103 1.00 88.50 92 VAL A CA 1
ATOM 680 C C . VAL A 1 92 ? -1.129 9.523 5.126 1.00 88.50 92 VAL A C 1
ATOM 682 O O . VAL A 1 92 ? -0.464 8.485 5.134 1.00 88.50 92 VAL A O 1
ATOM 685 N N . ASP A 1 93 ? -0.928 10.512 5.997 1.00 88.94 93 ASP A N 1
ATOM 686 C CA . ASP A 1 93 ? 0.024 10.411 7.104 1.00 88.94 93 ASP A CA 1
ATOM 687 C C . ASP A 1 93 ? -0.603 9.669 8.292 1.00 88.94 93 ASP A C 1
ATOM 689 O O . ASP A 1 93 ? -1.444 10.205 9.014 1.00 88.94 93 ASP A O 1
ATOM 693 N N . ASN A 1 94 ? -0.178 8.423 8.498 1.00 89.88 94 ASN A N 1
ATOM 694 C CA . ASN A 1 94 ? -0.584 7.608 9.644 1.00 89.88 94 ASN A CA 1
ATOM 695 C C . ASN A 1 94 ? 0.462 7.607 10.776 1.00 89.88 94 ASN A C 1
ATOM 697 O O . ASN A 1 94 ? 0.278 6.899 11.762 1.00 89.88 94 ASN A O 1
ATOM 701 N N . SER A 1 95 ? 1.551 8.382 10.674 1.00 91.75 95 SER A N 1
ATOM 702 C CA . SER A 1 95 ? 2.696 8.316 11.606 1.00 91.75 95 SER A CA 1
ATOM 703 C C . SER A 1 95 ? 2.353 8.724 13.042 1.00 91.75 95 SER A C 1
ATOM 705 O O . SER A 1 95 ? 3.065 8.369 13.978 1.00 91.75 95 SER A O 1
ATOM 707 N N . HIS A 1 96 ? 1.274 9.486 13.219 1.00 91.56 96 HIS A N 1
ATOM 708 C CA . HIS A 1 96 ? 0.806 9.989 14.512 1.00 91.56 96 HIS A CA 1
ATOM 709 C C . HIS A 1 96 ? -0.509 9.350 14.972 1.00 91.56 96 HIS A C 1
ATOM 711 O O . HIS A 1 96 ? -1.115 9.835 15.926 1.00 91.56 96 HIS A O 1
ATOM 717 N N . ARG A 1 97 ? -0.959 8.287 14.297 1.00 94.38 97 ARG A N 1
ATOM 718 C CA . ARG A 1 97 ? -2.201 7.580 14.616 1.00 94.38 97 ARG A CA 1
ATOM 719 C C . ARG A 1 97 ? -1.876 6.235 15.247 1.00 94.38 97 ARG A C 1
ATOM 721 O O . ARG A 1 97 ? -0.965 5.540 14.806 1.00 94.38 97 ARG A O 1
ATOM 728 N N . GLU A 1 98 ? -2.630 5.867 16.273 1.00 94.88 98 GLU A N 1
ATOM 729 C CA . GLU A 1 98 ? -2.483 4.583 16.953 1.00 94.88 98 GLU A CA 1
ATOM 730 C C . GLU A 1 98 ? -3.540 3.609 16.428 1.00 94.88 98 GLU A C 1
ATOM 732 O O . GLU A 1 98 ? -4.727 3.933 16.390 1.00 94.88 98 GLU A O 1
ATOM 737 N N . PHE A 1 99 ? -3.099 2.440 15.962 1.00 94.31 99 PHE A N 1
ATOM 738 C CA . PHE A 1 99 ? -3.966 1.387 15.440 1.00 94.31 99 PHE A CA 1
ATOM 739 C C . PHE A 1 99 ? -4.163 0.309 16.508 1.00 94.31 99 PHE A C 1
ATOM 741 O O . PHE A 1 99 ? -3.186 -0.275 16.973 1.00 94.31 99 PHE A O 1
ATOM 748 N N . ASP A 1 100 ? -5.413 0.042 16.884 1.00 93.50 100 ASP A N 1
ATOM 749 C CA . ASP A 1 100 ? -5.762 -1.050 17.795 1.00 93.50 100 ASP A CA 1
ATOM 750 C C . ASP A 1 100 ? -5.961 -2.335 16.981 1.00 93.50 100 ASP A C 1
ATOM 752 O O . ASP A 1 100 ? -6.915 -2.462 16.209 1.00 93.50 100 ASP A O 1
ATOM 756 N N . GLU A 1 101 ? -5.054 -3.295 17.161 1.00 92.75 101 GLU A N 1
ATOM 757 C CA . GLU A 1 101 ? -5.068 -4.584 16.462 1.00 92.75 101 GLU A CA 1
ATOM 758 C C . GLU A 1 101 ? -6.266 -5.468 16.848 1.00 92.75 101 GLU A C 1
ATOM 760 O O . GLU A 1 101 ? -6.761 -6.213 16.004 1.00 92.75 101 GLU A O 1
ATOM 765 N N . GLU A 1 102 ? -6.775 -5.374 18.081 1.00 91.81 102 GLU A N 1
ATOM 766 C CA . GLU A 1 102 ? -7.889 -6.203 18.566 1.00 91.81 102 GLU A CA 1
ATOM 767 C C . GLU A 1 102 ? -9.228 -5.728 17.986 1.00 91.81 102 GLU A C 1
ATOM 769 O O . GLU A 1 102 ? -10.105 -6.528 17.627 1.00 91.81 102 GLU A O 1
ATOM 774 N N . LYS A 1 103 ? -9.400 -4.406 17.884 1.00 92.56 103 LYS A N 1
ATOM 775 C CA . LYS A 1 103 ? -10.594 -3.783 17.287 1.00 92.56 103 LYS A CA 1
ATOM 776 C C . LYS A 1 103 ? -10.484 -3.629 15.768 1.00 92.56 103 LYS A C 1
ATOM 778 O O . LYS A 1 103 ? -11.511 -3.590 15.087 1.00 92.56 103 LYS A O 1
ATOM 783 N N . GLY A 1 104 ? -9.264 -3.598 15.233 1.00 92.94 104 GLY A N 1
ATOM 784 C CA . GLY A 1 104 ? -8.970 -3.438 13.809 1.00 92.94 104 GLY A CA 1
ATOM 785 C C . GLY A 1 104 ? -9.309 -2.049 13.271 1.00 92.94 104 GLY A C 1
ATOM 786 O O . GLY A 1 104 ? -9.790 -1.934 12.145 1.00 92.94 104 GLY A O 1
ATOM 787 N N . MET A 1 105 ? -9.120 -1.010 14.082 1.00 95.00 105 MET A N 1
ATOM 788 C CA . MET A 1 105 ? -9.395 0.381 13.717 1.00 95.00 105 MET A CA 1
ATOM 789 C C . MET A 1 105 ? -8.473 1.336 14.478 1.00 95.00 105 MET A C 1
ATOM 791 O O . MET A 1 105 ? -7.840 0.941 15.459 1.00 95.00 105 MET A O 1
ATOM 795 N N . PHE A 1 106 ? -8.388 2.591 14.039 1.00 95.38 106 PHE A N 1
ATOM 796 C CA . PHE A 1 106 ? -7.577 3.578 14.751 1.00 95.38 106 PHE A CA 1
ATOM 797 C C . PHE A 1 106 ? -8.293 4.100 16.001 1.00 95.38 106 PHE A C 1
ATOM 799 O O . PHE A 1 106 ? -9.521 4.197 16.040 1.00 95.38 106 PHE A O 1
ATOM 806 N N . THR A 1 107 ? -7.518 4.467 17.021 1.00 94.25 107 THR A N 1
ATOM 807 C CA . THR A 1 107 ? -8.043 4.966 18.305 1.00 94.25 107 THR A CA 1
ATOM 808 C C . THR A 1 107 ? -8.716 6.335 18.191 1.00 94.25 107 THR A C 1
ATOM 810 O O . THR A 1 107 ? -9.525 6.703 19.041 1.00 94.25 107 THR A O 1
ATOM 813 N N . ASP A 1 108 ? -8.404 7.087 17.133 1.00 92.94 108 ASP A N 1
ATOM 814 C CA . ASP A 1 108 ? -8.949 8.412 16.838 1.00 92.94 108 ASP A CA 1
ATOM 815 C C . ASP A 1 108 ? -10.221 8.379 15.970 1.00 92.94 108 ASP A C 1
ATOM 817 O O . ASP A 1 108 ? -10.832 9.426 15.732 1.00 92.94 108 ASP A O 1
ATOM 821 N N . GLU A 1 109 ? -10.646 7.200 15.501 1.00 92.38 109 GLU A N 1
ATOM 822 C CA . GLU A 1 109 ? -11.816 7.066 14.635 1.00 92.38 109 GLU A CA 1
ATOM 823 C C . GLU A 1 109 ? -13.146 7.115 15.405 1.00 92.38 109 GLU A C 1
ATOM 825 O O . GLU A 1 109 ? -13.279 6.575 16.512 1.00 92.38 109 GLU A O 1
ATOM 830 N N . PRO A 1 110 ? -14.190 7.727 14.812 1.00 91.94 110 PRO A N 1
ATOM 831 C CA . PRO A 1 110 ? -15.511 7.751 15.421 1.00 91.94 110 PRO A CA 1
ATOM 832 C C . PRO A 1 110 ? -16.045 6.324 15.594 1.00 91.94 110 PRO A C 1
ATOM 834 O O . PRO A 1 110 ? -16.073 5.534 14.653 1.00 91.94 110 PRO A O 1
ATOM 837 N N . GLY A 1 111 ? -16.509 6.009 16.805 1.00 91.94 111 GLY A N 1
ATOM 838 C CA . GLY A 1 111 ? -17.016 4.679 17.151 1.00 91.94 111 GLY A CA 1
ATOM 839 C C . GLY A 1 111 ? -15.961 3.708 17.691 1.00 91.94 111 GLY A C 1
ATOM 840 O O . GLY A 1 111 ? -16.318 2.569 17.981 1.00 91.94 111 GLY A O 1
ATOM 841 N N . TYR A 1 112 ? -14.706 4.138 17.885 1.00 92.81 112 TYR A N 1
ATOM 842 C CA . TYR A 1 112 ? -13.659 3.319 18.511 1.00 92.81 112 TYR A CA 1
ATOM 843 C C . TYR A 1 112 ? -14.065 2.758 19.882 1.00 92.81 112 TYR A C 1
ATOM 845 O O . TYR A 1 112 ? -13.849 1.578 20.170 1.00 92.81 112 TYR A O 1
ATOM 853 N N . GLU A 1 113 ? -14.688 3.582 20.724 1.00 92.94 113 GLU A N 1
ATOM 854 C CA . GLU A 1 113 ? -15.109 3.189 22.075 1.00 92.94 113 GLU A CA 1
ATOM 855 C C . GLU A 1 113 ? -16.129 2.039 22.059 1.00 92.94 113 GLU A C 1
ATOM 857 O O . GLU A 1 113 ? -16.021 1.104 22.852 1.00 92.94 113 GLU A O 1
ATOM 862 N N . ASP A 1 114 ? -17.062 2.063 21.103 1.00 93.56 114 ASP A N 1
ATOM 863 C CA . ASP A 1 114 ? -18.153 1.088 20.983 1.00 93.56 114 ASP A CA 1
ATOM 864 C C . ASP A 1 114 ? -17.792 -0.127 20.109 1.00 93.56 114 ASP A C 1
ATOM 866 O O . ASP A 1 114 ? -18.572 -1.080 19.997 1.00 93.56 114 ASP A O 1
ATOM 870 N N . ALA A 1 115 ? -16.627 -0.112 19.457 1.00 91.31 115 ALA A N 1
ATOM 871 C CA . ALA A 1 115 ? -16.241 -1.157 18.524 1.00 91.31 115 ALA A CA 1
ATOM 872 C C . ALA A 1 115 ? -15.911 -2.480 19.244 1.00 91.31 115 ALA A C 1
ATOM 874 O O . ALA A 1 115 ? -15.119 -2.503 20.195 1.00 91.31 115 ALA A O 1
ATOM 875 N N . PRO A 1 116 ? -16.478 -3.614 18.786 1.00 91.19 116 PRO A N 1
ATOM 876 C CA . PRO A 1 116 ? -16.178 -4.916 19.361 1.00 91.19 116 PRO A CA 1
ATOM 877 C C . PRO A 1 116 ? -14.755 -5.354 19.002 1.00 91.19 116 PRO A C 1
ATOM 879 O O . PRO A 1 116 ? -14.277 -5.101 17.897 1.00 91.19 116 PRO A O 1
ATOM 882 N N . LYS A 1 117 ? -14.112 -6.091 19.911 1.00 91.56 117 LYS A N 1
ATOM 883 C CA . LYS A 1 117 ? -12.843 -6.777 19.645 1.00 91.56 117 LYS A CA 1
ATOM 884 C C . LYS A 1 117 ? -13.105 -7.941 18.694 1.00 91.56 117 LYS A C 1
ATOM 886 O O . LYS A 1 117 ? -13.711 -8.938 19.087 1.00 91.56 117 LYS A O 1
ATOM 891 N N . LYS A 1 118 ? -12.740 -7.769 17.426 1.00 88.94 118 LYS A N 1
ATOM 892 C CA . LYS A 1 118 ? -13.007 -8.743 16.356 1.00 88.94 118 LYS A CA 1
ATOM 893 C C . LYS A 1 118 ? -11.838 -9.688 16.140 1.00 88.94 118 LYS A C 1
ATOM 895 O O . LYS A 1 118 ? -12.057 -10.815 15.704 1.00 88.94 118 LYS A O 1
ATOM 900 N N . PHE A 1 119 ? -10.624 -9.223 16.407 1.00 89.12 119 PHE A N 1
ATOM 901 C CA . PHE A 1 119 ? -9.412 -9.955 16.094 1.00 89.12 119 PHE A CA 1
ATOM 902 C C . PHE A 1 119 ? -8.776 -10.473 17.385 1.00 89.12 119 PHE A C 1
ATOM 904 O O . PHE A 1 119 ? -8.651 -9.712 18.348 1.00 89.12 119 PHE A O 1
ATOM 911 N N . PRO A 1 120 ? -8.419 -11.768 17.442 1.00 86.00 120 PRO A N 1
ATOM 912 C CA . PRO A 1 120 ? -7.678 -12.299 18.573 1.00 86.00 120 PRO A CA 1
ATOM 913 C C . PRO A 1 120 ? -6.282 -11.663 18.620 1.00 86.00 120 PRO A C 1
ATOM 915 O O . PRO A 1 120 ? -5.743 -11.293 17.570 1.00 86.00 120 PRO A O 1
ATOM 918 N N . PRO A 1 121 ? -5.673 -11.560 19.812 1.00 83.81 121 PRO A N 1
ATOM 919 C CA . PRO A 1 121 ? -4.318 -11.057 19.927 1.00 83.81 121 PRO A CA 1
ATOM 920 C C . PRO A 1 121 ? -3.346 -11.955 19.144 1.00 83.81 121 PRO A C 1
ATOM 922 O O . PRO A 1 121 ? -3.538 -13.179 19.061 1.00 83.81 121 PRO A O 1
ATOM 925 N N . PRO A 1 122 ? -2.284 -11.375 18.561 1.00 78.38 122 PRO A N 1
ATOM 926 C CA . PRO A 1 122 ? -1.313 -12.134 17.790 1.00 78.38 122 PRO A CA 1
ATOM 927 C C . PRO A 1 122 ? -0.689 -13.240 18.653 1.00 78.38 122 PRO A C 1
ATOM 929 O O . PRO A 1 122 ? -0.043 -12.975 19.663 1.00 78.38 122 PRO A O 1
ATOM 932 N N . GLY A 1 123 ? -0.887 -14.497 18.243 1.00 80.06 123 GLY A N 1
ATOM 933 C CA . GLY A 1 123 ? -0.398 -15.683 18.959 1.00 80.06 123 GLY A CA 1
ATOM 934 C C . GLY A 1 123 ? -1.484 -16.546 19.611 1.00 80.06 123 GLY A C 1
ATOM 935 O O . GLY A 1 123 ? -1.188 -17.678 19.983 1.00 80.06 123 GLY A O 1
ATOM 936 N N . GLU A 1 124 ? -2.733 -16.077 19.673 1.00 78.94 124 GLU A N 1
ATOM 937 C CA . GLU A 1 124 ? -3.892 -16.867 20.132 1.00 78.94 124 GLU A CA 1
ATOM 938 C C . GLU A 1 124 ? -4.752 -17.406 18.972 1.00 78.94 124 GLU A C 1
ATOM 940 O O . GLU A 1 124 ? -5.934 -17.703 19.135 1.00 78.94 124 GLU A O 1
ATOM 945 N N . PHE A 1 125 ? -4.167 -17.566 17.780 1.00 68.94 125 PHE A N 1
ATOM 946 C CA . PHE A 1 125 ? -4.813 -18.289 16.681 1.00 68.94 125 PHE A CA 1
ATOM 947 C C . PHE A 1 125 ? -4.797 -19.796 16.992 1.00 68.94 125 PHE A C 1
ATOM 949 O O . PHE A 1 125 ? -3.823 -20.483 16.682 1.00 68.94 125 PHE A O 1
ATOM 956 N N . THR A 1 126 ? -5.841 -20.291 17.661 1.00 61.66 126 THR A N 1
ATOM 957 C CA . THR A 1 126 ? -6.051 -21.723 17.952 1.00 61.66 126 THR A CA 1
ATOM 958 C C . THR A 1 126 ? -6.959 -22.389 16.939 1.00 61.66 126 THR A C 1
ATOM 960 O O . THR A 1 126 ? -8.048 -21.817 16.698 1.00 61.66 126 THR A O 1
#

pLDDT: mean 72.73, std 19.35, range [42.72, 95.38]